Protein AF-A0AAE1GNG5-F1 (afdb_monomer_lite)

Structure (mmCIF, N/CA/C/O backbone):
data_AF-A0AAE1GNG5-F1
#
_entry.id   AF-A0AAE1GNG5-F1
#
loop_
_atom_site.group_PDB
_atom_site.id
_atom_site.type_symbol
_atom_site.label_atom_id
_atom_site.label_alt_id
_atom_site.label_comp_id
_atom_site.label_asym_id
_atom_site.label_entity_id
_atom_site.label_seq_id
_atom_site.pdbx_PDB_ins_code
_atom_site.Cartn_x
_atom_site.Cartn_y
_atom_site.Cartn_z
_atom_site.occupancy
_atom_site.B_iso_or_equiv
_atom_site.auth_seq_id
_atom_site.auth_comp_id
_atom_site.auth_asym_id
_atom_site.auth_atom_id
_atom_site.pdbx_PDB_model_num
ATOM 1 N N . MET A 1 1 ? 25.074 -7.921 5.426 1.00 49.19 1 MET A N 1
ATOM 2 C CA . MET A 1 1 ? 25.361 -7.628 4.005 1.00 49.19 1 MET A CA 1
ATOM 3 C C . MET A 1 1 ? 24.135 -8.031 3.213 1.00 49.19 1 MET A C 1
ATOM 5 O O . MET A 1 1 ? 23.693 -9.156 3.394 1.00 49.19 1 MET A O 1
ATOM 9 N N . ALA A 1 2 ? 23.536 -7.122 2.440 1.00 61.47 2 ALA A N 1
ATOM 10 C CA . ALA A 1 2 ? 22.443 -7.500 1.547 1.00 61.47 2 ALA A CA 1
ATOM 11 C C . ALA A 1 2 ? 22.983 -8.472 0.492 1.00 61.47 2 ALA A C 1
ATOM 13 O O . ALA A 1 2 ? 24.091 -8.280 -0.010 1.00 61.47 2 ALA A O 1
ATOM 14 N N . GLU A 1 3 ? 22.228 -9.524 0.200 1.00 87.44 3 GLU A N 1
ATOM 15 C CA . GLU A 1 3 ? 22.604 -10.482 -0.831 1.00 87.44 3 GLU A CA 1
ATOM 16 C C . GLU A 1 3 ? 22.605 -9.776 -2.200 1.00 87.44 3 GLU A C 1
ATOM 18 O O . GLU A 1 3 ? 21.719 -8.963 -2.479 1.00 87.44 3 GLU A O 1
ATOM 23 N N . ILE A 1 4 ? 23.594 -10.053 -3.056 1.00 90.00 4 ILE A N 1
ATOM 24 C CA . ILE A 1 4 ? 23.731 -9.400 -4.376 1.00 90.00 4 ILE A CA 1
ATOM 25 C C . ILE A 1 4 ? 22.450 -9.578 -5.211 1.00 90.00 4 ILE A C 1
ATOM 27 O O . ILE A 1 4 ? 22.021 -8.654 -5.899 1.00 90.00 4 ILE A O 1
ATOM 31 N N . SER A 1 5 ? 21.789 -10.729 -5.070 1.00 86.94 5 SER A N 1
ATOM 32 C CA . SER A 1 5 ? 20.472 -11.038 -5.641 1.00 86.94 5 SER A CA 1
ATOM 33 C C . SER A 1 5 ? 19.403 -9.993 -5.276 1.00 86.94 5 SER A C 1
ATOM 35 O O . SER A 1 5 ? 18.661 -9.536 -6.141 1.00 86.94 5 SER A O 1
ATOM 37 N N . THR A 1 6 ? 19.361 -9.556 -4.013 1.00 88.69 6 THR A N 1
ATOM 38 C CA . THR A 1 6 ? 18.400 -8.565 -3.506 1.00 88.69 6 THR A CA 1
ATOM 39 C C . THR A 1 6 ? 18.692 -7.175 -4.062 1.00 88.69 6 THR A C 1
ATOM 41 O O . THR A 1 6 ? 17.768 -6.417 -4.356 1.00 88.69 6 THR A O 1
ATOM 44 N N . ILE A 1 7 ? 19.973 -6.828 -4.205 1.00 91.88 7 ILE A N 1
ATOM 45 C CA . ILE A 1 7 ? 20.387 -5.542 -4.780 1.00 91.88 7 ILE A CA 1
ATOM 46 C C . ILE A 1 7 ? 19.977 -5.477 -6.253 1.00 91.88 7 ILE A C 1
ATOM 48 O O . ILE A 1 7 ? 19.337 -4.508 -6.654 1.00 91.88 7 ILE A O 1
ATOM 52 N N . ASN A 1 8 ? 20.274 -6.524 -7.025 1.00 91.81 8 ASN A N 1
ATOM 53 C CA .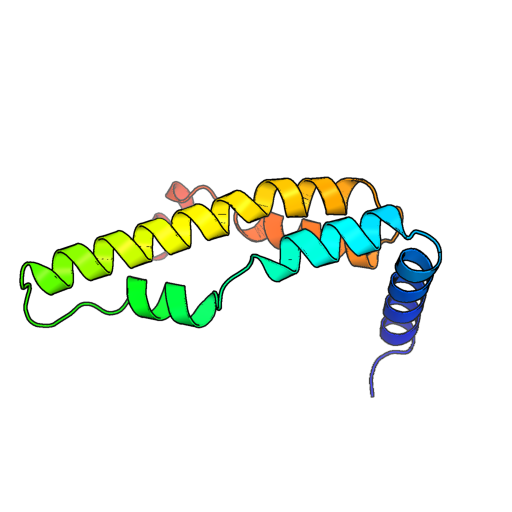 ASN A 1 8 ? 19.933 -6.582 -8.445 1.00 91.81 8 ASN A CA 1
ATOM 54 C C . ASN A 1 8 ? 18.416 -6.573 -8.665 1.00 91.81 8 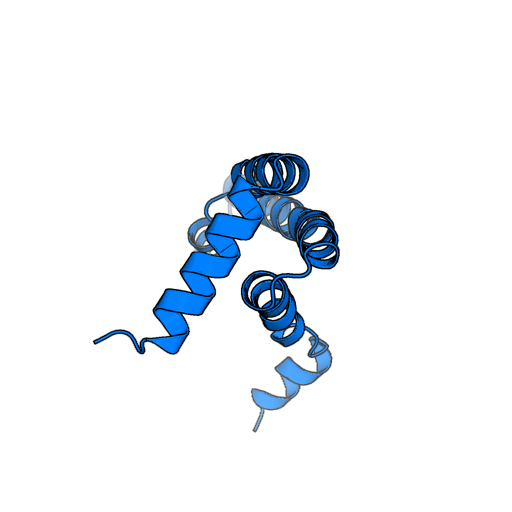ASN A C 1
ATO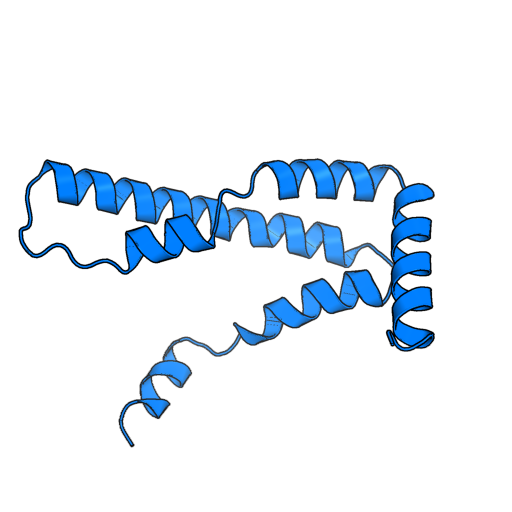M 56 O O . ASN A 1 8 ? 17.932 -5.772 -9.452 1.00 91.81 8 ASN A O 1
ATOM 60 N N . ALA A 1 9 ? 17.646 -7.341 -7.886 1.00 88.25 9 ALA A N 1
ATOM 61 C CA . ALA A 1 9 ? 16.185 -7.333 -7.994 1.00 88.25 9 ALA A CA 1
ATOM 62 C C . ALA A 1 9 ? 15.577 -5.936 -7.758 1.00 88.25 9 ALA A C 1
ATOM 64 O O . ALA A 1 9 ? 14.625 -5.541 -8.432 1.00 88.25 9 ALA A O 1
ATOM 65 N N . ARG A 1 10 ? 16.131 -5.164 -6.809 1.00 91.00 10 ARG A N 1
ATOM 66 C CA . ARG A 1 10 ? 15.710 -3.774 -6.563 1.00 91.00 10 ARG A CA 1
ATOM 67 C C . ARG A 1 10 ? 16.116 -2.845 -7.700 1.00 91.00 10 ARG A C 1
ATOM 69 O O . ARG A 1 10 ? 15.320 -1.988 -8.073 1.00 91.00 10 ARG A O 1
ATOM 76 N N . LEU A 1 11 ? 17.328 -3.008 -8.232 1.00 92.69 11 LEU A N 1
ATOM 77 C CA . LEU A 1 11 ? 17.805 -2.241 -9.380 1.00 92.69 11 LEU A CA 1
ATOM 78 C C . LEU A 1 11 ? 16.886 -2.459 -10.587 1.00 92.69 11 LEU A C 1
ATOM 80 O O . LEU A 1 11 ? 16.402 -1.483 -11.149 1.00 92.69 11 LEU A O 1
ATOM 84 N N . ASP A 1 12 ? 16.569 -3.714 -10.908 1.00 90.94 12 ASP A N 1
ATOM 85 C CA . ASP A 1 12 ? 15.698 -4.079 -12.027 1.00 90.94 12 ASP A CA 1
ATOM 86 C C . ASP A 1 12 ? 14.292 -3.481 -11.870 1.00 90.94 12 ASP A C 1
ATOM 88 O O . ASP A 1 12 ? 13.685 -3.032 -12.841 1.00 90.94 12 ASP A O 1
ATOM 92 N N . ALA A 1 13 ? 13.758 -3.450 -10.643 1.00 89.56 13 ALA A N 1
ATOM 93 C CA . ALA A 1 13 ? 12.456 -2.845 -10.365 1.00 89.56 13 ALA A CA 1
ATOM 94 C C . ALA A 1 13 ? 12.474 -1.319 -10.524 1.00 89.56 13 ALA A C 1
ATOM 96 O O . ALA A 1 13 ? 11.553 -0.752 -11.109 1.00 89.56 13 ALA A O 1
ATOM 97 N N . ILE A 1 14 ? 13.523 -0.650 -10.034 1.00 91.00 14 ILE A N 1
ATOM 98 C CA . ILE A 1 14 ? 13.692 0.800 -10.200 1.00 91.00 14 ILE A CA 1
ATOM 99 C C . ILE A 1 14 ? 13.879 1.143 -11.676 1.00 91.00 14 ILE A C 1
ATOM 101 O O . ILE A 1 14 ? 13.261 2.088 -12.157 1.00 91.00 14 ILE A O 1
ATOM 105 N N . GLN A 1 15 ? 14.691 0.372 -12.397 1.00 91.69 15 GLN A N 1
ATOM 106 C CA . GLN A 1 15 ? 14.922 0.579 -13.819 1.00 91.69 15 GLN A CA 1
ATOM 107 C C . GLN A 1 15 ? 13.629 0.404 -14.619 1.00 91.69 15 GLN A C 1
ATOM 109 O O . GLN A 1 15 ? 13.286 1.278 -15.411 1.00 91.69 15 GLN A O 1
ATOM 114 N N . TYR A 1 16 ? 12.846 -0.636 -14.322 1.00 89.25 16 TYR A N 1
ATOM 115 C CA . TYR A 1 16 ? 11.519 -0.813 -14.907 1.00 89.25 16 TYR A CA 1
ATOM 116 C C . TYR A 1 16 ? 10.613 0.409 -14.670 1.00 89.25 16 TYR A C 1
ATOM 118 O O . TYR A 1 16 ? 9.986 0.895 -15.609 1.00 89.25 16 TYR A O 1
ATOM 126 N N . LEU A 1 17 ? 10.556 0.939 -13.444 1.00 88.81 17 LEU A N 1
ATOM 127 C CA . LEU A 1 17 ? 9.743 2.121 -13.129 1.00 88.81 17 LEU A CA 1
ATOM 128 C C . LEU A 1 17 ? 10.267 3.402 -13.795 1.00 88.81 17 LEU A C 1
ATOM 130 O O . LEU A 1 17 ? 9.474 4.263 -14.162 1.00 88.81 17 LEU A O 1
ATOM 134 N N . ALA A 1 18 ? 11.584 3.533 -13.963 1.00 90.44 18 ALA A N 1
ATOM 135 C CA . ALA A 1 18 ? 12.199 4.674 -14.634 1.00 90.44 18 ALA A CA 1
ATOM 136 C C . ALA A 1 18 ? 11.942 4.667 -16.150 1.00 90.44 18 ALA A C 1
ATOM 138 O O . ALA A 1 18 ? 11.761 5.724 -16.749 1.00 90.44 18 ALA A O 1
ATOM 139 N N . GLU A 1 19 ? 11.913 3.484 -16.765 1.00 90.62 19 GLU A N 1
ATOM 140 C CA . GLU A 1 19 ? 11.655 3.305 -18.198 1.00 90.62 19 GLU A CA 1
ATOM 141 C C . GLU A 1 19 ? 10.155 3.362 -18.536 1.00 90.62 19 GLU A C 1
ATOM 143 O O . GLU A 1 19 ? 9.787 3.713 -19.657 1.00 90.62 19 GLU A O 1
ATOM 148 N N . ASN A 1 20 ? 9.279 3.063 -17.569 1.00 86.62 20 ASN A N 1
ATOM 149 C CA . ASN A 1 20 ? 7.828 3.022 -17.748 1.00 86.62 20 ASN A CA 1
ATOM 150 C C . ASN A 1 20 ? 7.136 4.080 -16.872 1.00 86.62 20 ASN A C 1
ATOM 152 O O . ASN A 1 20 ? 6.712 3.817 -15.746 1.00 86.62 20 ASN A O 1
ATOM 156 N N . CYS A 1 21 ? 6.968 5.287 -17.416 1.00 84.62 21 CYS A N 1
ATOM 157 C CA . CYS A 1 21 ? 6.381 6.413 -16.684 1.00 84.62 21 CYS A CA 1
ATOM 158 C C . CYS A 1 21 ? 4.913 6.194 -16.261 1.00 84.62 21 CYS A C 1
ATOM 160 O O . CYS A 1 21 ? 4.508 6.648 -15.196 1.00 84.62 21 CYS A O 1
ATOM 162 N N . GLU A 1 22 ? 4.101 5.505 -17.067 1.00 87.75 22 GLU A N 1
ATOM 163 C CA . GLU A 1 22 ? 2.678 5.266 -16.770 1.00 87.75 22 GLU A CA 1
ATOM 164 C C . GLU A 1 22 ? 2.442 4.461 -15.473 1.00 87.75 22 GLU A C 1
ATOM 166 O O . GLU A 1 22 ? 1.720 4.957 -14.596 1.00 87.75 22 GLU A O 1
ATOM 171 N N . PRO A 1 23 ? 3.052 3.271 -15.273 1.00 84.44 23 PRO A N 1
ATOM 172 C CA . PRO A 1 23 ? 2.916 2.546 -14.013 1.00 84.44 23 PRO A CA 1
ATOM 173 C C . PRO A 1 23 ? 3.542 3.309 -12.844 1.00 84.44 23 PRO A C 1
ATOM 175 O O . PRO A 1 23 ? 2.995 3.262 -11.745 1.00 84.44 23 PRO A O 1
ATOM 178 N N . PHE A 1 24 ? 4.624 4.068 -13.059 1.00 89.06 24 PHE A N 1
ATOM 179 C CA . PHE A 1 24 ? 5.212 4.903 -12.010 1.00 89.06 24 PHE A CA 1
ATOM 180 C C . PHE A 1 24 ? 4.226 5.961 -11.490 1.00 89.06 24 PHE A C 1
ATOM 182 O O . PHE A 1 24 ? 3.960 6.010 -10.288 1.00 89.06 24 PHE A O 1
ATOM 189 N N . TYR A 1 25 ? 3.634 6.769 -12.376 1.00 90.50 25 TYR A N 1
ATOM 190 C CA . TYR A 1 25 ? 2.687 7.811 -11.964 1.00 90.50 25 TYR A CA 1
ATOM 191 C C . TYR A 1 25 ? 1.392 7.230 -11.390 1.00 90.50 25 TYR A C 1
ATOM 193 O O . TYR A 1 25 ? 0.855 7.770 -10.420 1.00 90.50 25 TYR A O 1
ATOM 201 N N . THR A 1 26 ? 0.915 6.109 -11.935 1.00 89.94 26 THR A N 1
ATOM 202 C CA . THR A 1 26 ? -0.268 5.414 -11.409 1.00 89.94 26 THR A CA 1
ATOM 203 C C . THR A 1 26 ? -0.014 4.891 -9.993 1.00 89.94 26 THR A C 1
ATOM 205 O O . THR A 1 26 ? -0.798 5.173 -9.085 1.00 89.94 26 THR A O 1
ATOM 208 N N . LEU A 1 27 ? 1.115 4.209 -9.763 1.00 89.69 27 LEU A N 1
ATOM 209 C CA . LEU A 1 27 ? 1.505 3.735 -8.431 1.00 89.69 27 LEU A CA 1
ATOM 210 C C . LEU A 1 27 ? 1.699 4.894 -7.456 1.00 89.69 27 LEU A C 1
ATOM 212 O O . LEU A 1 27 ? 1.203 4.830 -6.336 1.00 89.69 27 LEU A O 1
ATOM 216 N N . GLN A 1 28 ? 2.364 5.972 -7.875 1.00 91.62 28 GLN A N 1
ATOM 217 C CA . GLN A 1 28 ? 2.557 7.157 -7.042 1.00 91.62 28 GLN A CA 1
ATOM 218 C C . GLN A 1 28 ? 1.217 7.780 -6.622 1.00 91.62 28 GLN A C 1
ATOM 220 O O . GLN A 1 28 ? 1.041 8.137 -5.457 1.00 91.62 28 GLN A O 1
ATOM 225 N N . SER A 1 29 ? 0.262 7.888 -7.550 1.00 91.88 29 SER A N 1
ATOM 226 C CA . SER A 1 29 ? -1.069 8.431 -7.271 1.00 91.88 29 SER A CA 1
ATOM 227 C C . SER A 1 29 ? -1.850 7.561 -6.284 1.00 91.88 29 SER A C 1
ATOM 229 O O . SER A 1 29 ? -2.458 8.083 -5.351 1.00 91.88 29 SER A O 1
ATOM 231 N N . ILE A 1 30 ? -1.809 6.237 -6.455 1.00 90.06 30 ILE A N 1
ATOM 232 C CA . ILE A 1 30 ? -2.501 5.290 -5.575 1.00 90.06 30 ILE A CA 1
ATOM 233 C C . ILE A 1 30 ? -1.861 5.284 -4.184 1.00 90.06 30 ILE A C 1
ATOM 235 O O . ILE A 1 30 ? -2.564 5.473 -3.194 1.00 90.06 30 ILE A O 1
ATOM 239 N N . LEU A 1 31 ? -0.535 5.133 -4.101 1.00 90.00 31 LEU A N 1
ATOM 240 C CA . LEU A 1 31 ? 0.206 5.105 -2.836 1.00 90.00 31 LEU A CA 1
ATOM 241 C C . LEU A 1 31 ? 0.073 6.420 -2.061 1.00 90.00 31 LEU A C 1
ATOM 243 O O . LEU A 1 31 ? -0.032 6.394 -0.841 1.00 90.00 31 LEU A O 1
ATOM 247 N N . GLY A 1 32 ? -0.014 7.561 -2.750 1.00 90.94 32 GLY A N 1
ATOM 248 C CA . GLY A 1 32 ? -0.252 8.860 -2.116 1.00 90.94 32 GLY A CA 1
ATOM 249 C C . GLY A 1 32 ? -1.628 9.006 -1.451 1.00 90.94 32 GLY A C 1
ATOM 250 O O . GLY A 1 32 ? -1.824 9.931 -0.668 1.00 90.94 32 GLY A O 1
ATOM 251 N N . ARG A 1 33 ? -2.583 8.113 -1.746 1.00 90.44 33 ARG A N 1
ATOM 252 C CA . ARG A 1 33 ? -3.917 8.092 -1.122 1.00 90.44 33 ARG A CA 1
ATOM 253 C C . ARG A 1 33 ? -3.992 7.181 0.100 1.00 90.44 33 ARG A C 1
ATOM 255 O O . ARG A 1 33 ? -4.992 7.248 0.813 1.00 90.44 33 ARG A O 1
ATOM 262 N N . PHE A 1 34 ? -2.987 6.335 0.333 1.00 88.69 34 PHE A N 1
ATOM 263 C CA . PHE A 1 34 ? -2.970 5.477 1.509 1.00 88.69 34 PHE A CA 1
ATOM 264 C C . PHE A 1 34 ? -2.708 6.321 2.764 1.00 88.69 34 PHE A C 1
ATOM 266 O O . PHE A 1 34 ? -1.704 7.033 2.827 1.00 88.69 34 PHE A O 1
ATOM 273 N N . PRO A 1 35 ? -3.597 6.264 3.766 1.00 86.88 35 PRO A N 1
ATOM 274 C CA . PRO A 1 35 ? -3.327 6.841 5.074 1.00 86.88 35 PRO A CA 1
ATOM 275 C C . PRO A 1 35 ? -2.317 5.981 5.848 1.00 86.88 35 PRO A C 1
ATOM 277 O O . PRO A 1 35 ? -1.929 4.897 5.412 1.00 86.88 35 PRO A O 1
ATOM 280 N N . ASP A 1 36 ? -1.924 6.447 7.031 1.00 90.75 36 ASP A N 1
ATOM 281 C CA . ASP A 1 36 ? -1.157 5.641 7.982 1.00 90.75 36 ASP A CA 1
ATOM 282 C C . ASP A 1 36 ? -1.996 4.429 8.442 1.00 90.75 36 ASP A C 1
ATOM 284 O O . ASP A 1 36 ? -2.918 4.551 9.256 1.00 90.75 36 ASP A O 1
ATOM 288 N N . ILE A 1 37 ? -1.708 3.263 7.857 1.00 89.00 37 ILE A N 1
ATOM 289 C CA . ILE A 1 37 ? -2.459 2.019 8.067 1.00 89.00 37 ILE A CA 1
ATOM 290 C C . ILE A 1 37 ? -2.311 1.540 9.514 1.00 89.00 37 ILE A C 1
ATOM 292 O O . ILE A 1 37 ? -3.304 1.150 10.132 1.00 89.00 37 ILE A O 1
ATOM 296 N N . ASP A 1 38 ? -1.100 1.606 10.071 1.00 88.19 38 ASP A N 1
ATOM 297 C CA . ASP A 1 38 ? -0.818 1.172 11.441 1.00 88.19 38 ASP A CA 1
ATOM 298 C C . ASP A 1 38 ? -1.593 2.027 12.446 1.00 88.19 38 ASP A C 1
ATOM 300 O O . ASP A 1 38 ? -2.189 1.513 13.400 1.00 88.19 38 ASP A O 1
ATOM 304 N N . TRP A 1 39 ? -1.657 3.336 12.197 1.00 89.94 39 TRP A N 1
ATOM 305 C CA . TRP A 1 39 ? -2.449 4.247 13.008 1.00 89.94 39 TRP A CA 1
ATOM 306 C C . TRP A 1 39 ? -3.953 3.948 12.926 1.00 89.94 39 TRP A C 1
ATOM 308 O O . TRP A 1 39 ? -4.601 3.835 13.970 1.00 89.94 39 TRP A O 1
ATOM 318 N N . ILE A 1 40 ? -4.519 3.757 11.726 1.00 89.12 40 ILE A N 1
ATOM 319 C CA . ILE A 1 40 ? -5.953 3.440 11.568 1.00 89.12 40 ILE A CA 1
ATOM 320 C C . ILE A 1 40 ? -6.307 2.119 12.252 1.00 89.12 40 ILE A C 1
ATOM 322 O O . ILE A 1 40 ? -7.318 2.048 12.955 1.00 89.12 40 ILE A O 1
ATOM 326 N N . ILE A 1 41 ? -5.483 1.082 12.077 1.00 89.00 41 ILE A N 1
ATOM 327 C CA . ILE A 1 41 ? -5.692 -0.213 12.732 1.00 89.00 41 ILE A CA 1
ATOM 328 C C . ILE A 1 41 ? -5.671 -0.025 14.248 1.00 89.00 41 ILE A C 1
ATOM 330 O O . ILE A 1 41 ? -6.589 -0.485 14.924 1.00 89.00 41 ILE A O 1
ATOM 334 N N . SER A 1 42 ? -4.687 0.709 14.775 1.00 90.31 42 SER A N 1
ATOM 335 C CA . SER A 1 42 ? -4.591 1.017 16.205 1.00 90.31 42 SER A CA 1
ATOM 336 C C . SER A 1 42 ? -5.858 1.701 16.732 1.00 90.31 42 SER A C 1
ATOM 338 O O . SER A 1 42 ? -6.387 1.306 17.771 1.00 90.31 42 SER A O 1
ATOM 340 N N . MET A 1 43 ? -6.404 2.670 15.994 1.00 87.81 43 MET A N 1
ATOM 341 C CA . MET A 1 43 ? -7.648 3.351 16.371 1.00 87.81 43 MET A CA 1
ATOM 342 C C . MET A 1 43 ? -8.882 2.439 16.306 1.00 87.81 43 MET A C 1
ATOM 344 O O . MET A 1 43 ? -9.811 2.615 17.092 1.00 87.81 43 MET A O 1
ATOM 348 N N . CYS A 1 44 ? -8.895 1.447 15.412 1.00 86.00 44 CYS A N 1
ATOM 349 C CA . CYS A 1 44 ? -9.991 0.482 15.305 1.00 86.00 44 CYS A CA 1
ATOM 350 C C . CYS A 1 44 ? -9.965 -0.587 16.412 1.00 86.00 44 CYS A C 1
ATOM 352 O O . CYS A 1 44 ? -11.025 -1.058 16.819 1.00 86.00 44 CYS A O 1
ATOM 354 N N . VAL A 1 45 ? -8.782 -0.988 16.895 1.00 86.38 45 VAL A N 1
ATOM 355 C CA . VAL A 1 45 ? -8.639 -2.066 17.898 1.00 86.38 45 VAL A CA 1
ATOM 356 C C . VAL A 1 45 ? -8.670 -1.572 19.343 1.00 86.38 45 VAL A C 1
ATOM 358 O O . VAL A 1 45 ? -8.882 -2.363 20.263 1.00 86.38 45 VAL A O 1
ATOM 361 N N . GLN A 1 46 ? -8.457 -0.278 19.575 1.00 82.75 46 GLN A N 1
ATOM 362 C CA . GLN A 1 46 ? -8.555 0.297 20.912 1.00 82.75 46 GLN A CA 1
ATOM 363 C C . GLN A 1 46 ? -10.014 0.298 21.385 1.00 82.75 46 GLN A C 1
ATOM 365 O O . GLN A 1 46 ? -10.832 1.089 20.920 1.00 82.75 46 GLN A O 1
ATOM 370 N N . LEU A 1 47 ? -10.340 -0.570 22.349 1.00 69.31 47 LEU A N 1
ATOM 371 C CA . LEU A 1 47 ? -11.627 -0.527 23.044 1.00 69.31 47 LEU A CA 1
ATOM 372 C C . LEU A 1 47 ? -11.602 0.582 24.111 1.00 69.31 47 LEU A C 1
ATOM 374 O O . LEU A 1 47 ? -10.845 0.478 25.084 1.00 69.31 47 LEU A O 1
ATOM 378 N N . PRO A 1 48 ? -12.421 1.640 23.980 1.00 68.38 48 PRO A N 1
ATOM 379 C CA . PRO A 1 48 ? -12.551 2.627 25.038 1.00 68.38 48 PRO A CA 1
ATOM 380 C C . PRO A 1 48 ? -13.253 2.017 26.260 1.00 68.38 48 PRO A C 1
ATOM 382 O O . PRO A 1 48 ? -14.150 1.191 26.133 1.00 68.38 48 PRO A O 1
ATOM 385 N N . LYS A 1 49 ? -12.867 2.463 27.462 1.00 73.06 49 LYS A N 1
ATOM 386 C CA . LYS A 1 49 ? -13.487 2.032 28.733 1.00 73.06 49 LYS A CA 1
ATOM 387 C C . LYS A 1 49 ? -14.912 2.563 28.934 1.00 73.06 49 LYS A C 1
ATOM 389 O O . LYS A 1 49 ? -15.633 2.055 29.782 1.00 73.06 49 LYS A O 1
ATOM 394 N N . GLU A 1 50 ? -15.287 3.598 28.185 1.00 75.12 50 GLU A N 1
ATOM 395 C CA . GLU A 1 50 ? -16.580 4.279 28.275 1.00 75.12 50 GLU A CA 1
ATOM 396 C C . GLU A 1 50 ? -17.071 4.619 26.866 1.00 75.12 50 GLU A C 1
ATOM 398 O O . GLU A 1 50 ? -16.330 5.231 26.081 1.00 75.12 50 GLU A O 1
ATOM 403 N N . ASP A 1 51 ? -18.312 4.238 26.570 1.00 78.44 51 ASP A N 1
ATOM 404 C CA . ASP A 1 51 ? -19.003 4.552 25.324 1.00 78.44 51 ASP A CA 1
ATOM 405 C C . A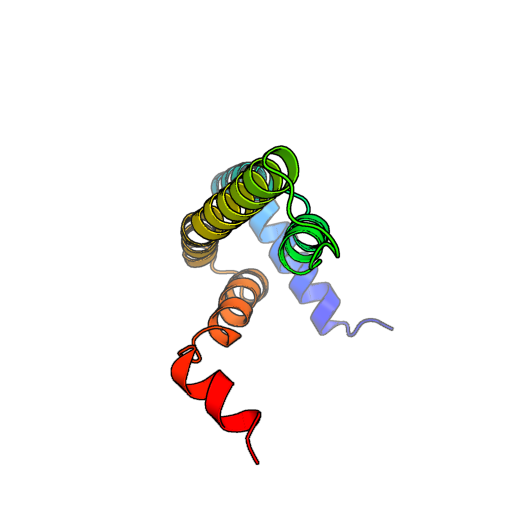SP A 1 51 ? -19.754 5.879 25.469 1.00 78.44 51 ASP A C 1
ATOM 407 O O . ASP A 1 51 ? -20.746 5.988 26.188 1.00 78.44 51 ASP A O 1
ATOM 411 N N . THR A 1 52 ? -19.269 6.901 24.770 1.00 85.81 52 THR A N 1
ATOM 412 C CA . THR A 1 52 ? -19.973 8.173 24.580 1.00 85.81 52 THR A CA 1
ATOM 413 C C . THR A 1 52 ? -20.386 8.302 23.117 1.00 85.81 52 THR A C 1
ATOM 415 O O . THR A 1 52 ? -19.741 7.726 22.240 1.00 85.81 52 THR A O 1
ATOM 418 N N . GLU A 1 53 ? -21.429 9.080 22.827 1.00 86.56 53 GLU A N 1
ATOM 419 C CA . GLU A 1 53 ? -21.906 9.321 21.454 1.00 86.56 53 GLU A CA 1
ATOM 420 C C . GLU A 1 53 ? -20.775 9.804 20.527 1.00 86.56 53 GLU A C 1
ATOM 422 O O . GLU A 1 53 ? -20.531 9.211 19.479 1.00 86.56 53 GLU A O 1
ATOM 427 N N . GLN A 1 54 ? -19.974 10.768 20.989 1.00 85.06 54 GLN A N 1
ATOM 428 C CA . GLN A 1 54 ? -18.798 11.268 20.264 1.00 85.06 54 GLN A CA 1
ATOM 429 C C . GLN A 1 54 ? -17.766 10.170 19.959 1.00 85.06 54 GLN A C 1
ATOM 431 O O . GLN A 1 54 ? -17.138 10.168 18.901 1.00 85.06 54 GLN A O 1
ATOM 436 N N . ARG A 1 55 ? -17.567 9.210 20.873 1.00 82.44 55 ARG A N 1
ATOM 437 C CA . ARG A 1 55 ? -16.658 8.075 20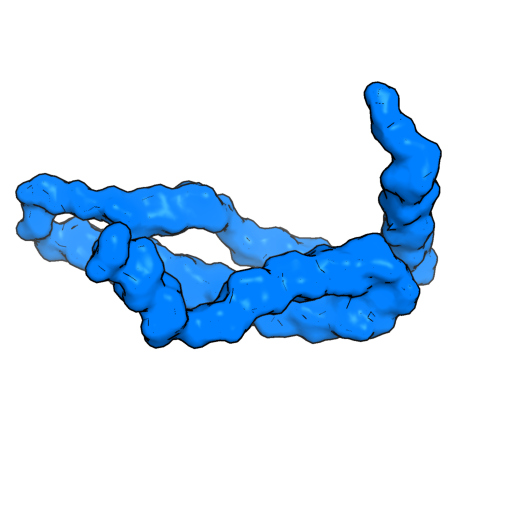.643 1.00 82.44 55 ARG A CA 1
ATOM 438 C C . ARG A 1 55 ? -17.240 7.073 19.655 1.00 82.44 55 ARG A C 1
ATOM 440 O O . ARG A 1 55 ? -16.488 6.517 18.859 1.00 82.44 55 ARG A O 1
ATOM 447 N N . CYS A 1 56 ? -18.553 6.857 19.672 1.00 85.38 56 CYS A N 1
ATOM 448 C CA . CYS A 1 56 ? -19.233 6.052 18.659 1.00 85.38 56 CYS A CA 1
ATOM 449 C C . CYS A 1 56 ? -19.056 6.651 17.259 1.00 85.38 56 CYS A C 1
ATOM 451 O O . CYS A 1 56 ? -18.671 5.925 16.344 1.00 85.38 56 CYS A O 1
ATOM 453 N N . GLU A 1 57 ? -19.250 7.963 17.108 1.00 87.62 57 GLU A N 1
ATOM 454 C CA . GLU A 1 57 ? -19.030 8.666 15.838 1.00 87.62 57 GLU A CA 1
ATOM 455 C C . GLU A 1 57 ? -17.571 8.587 15.374 1.00 87.62 57 GLU A C 1
ATOM 457 O O . GLU A 1 57 ? -17.302 8.264 14.216 1.00 87.62 57 GLU A O 1
ATOM 462 N N . MET A 1 58 ? -16.607 8.804 16.276 1.00 88.12 58 MET A N 1
ATOM 463 C CA . MET A 1 58 ? -15.186 8.659 15.939 1.00 88.12 58 MET A CA 1
ATOM 464 C C . MET A 1 58 ? -14.839 7.240 15.472 1.00 88.12 58 MET A C 1
ATOM 466 O O . MET A 1 58 ? -14.141 7.088 14.471 1.00 88.12 58 MET A O 1
ATOM 470 N N . ARG A 1 59 ? -15.364 6.196 16.129 1.00 86.62 59 ARG A N 1
ATOM 471 C CA . ARG A 1 59 ? -15.168 4.802 15.690 1.00 86.62 59 ARG A CA 1
ATOM 472 C C . ARG A 1 59 ? -15.732 4.556 14.300 1.00 86.62 59 ARG A C 1
ATOM 474 O O . ARG A 1 59 ? -15.074 3.913 13.486 1.00 86.62 59 ARG A O 1
ATOM 481 N N . LEU A 1 60 ? -16.924 5.078 14.022 1.00 89.75 60 LEU A N 1
ATOM 482 C CA . LEU A 1 60 ? -17.518 4.967 12.697 1.00 89.75 60 LEU A CA 1
ATOM 483 C C . LEU A 1 60 ? -16.606 5.607 11.640 1.00 89.75 60 LEU A C 1
ATOM 485 O O . LEU A 1 60 ? -16.348 4.988 10.610 1.00 89.75 60 LEU A O 1
ATOM 489 N N . ASN A 1 61 ? -16.037 6.780 11.928 1.00 91.12 61 ASN A N 1
ATOM 490 C CA . ASN A 1 61 ? -15.083 7.440 11.036 1.00 91.12 61 ASN A CA 1
ATOM 491 C C . ASN A 1 61 ? -13.807 6.612 10.811 1.00 91.12 61 ASN A C 1
ATOM 493 O O . ASN A 1 61 ? -13.340 6.530 9.676 1.00 91.12 61 ASN A O 1
ATOM 497 N N . TYR A 1 62 ? -13.264 5.957 11.845 1.00 90.56 62 TYR A N 1
ATOM 498 C CA . TYR A 1 62 ? -12.101 5.072 11.690 1.00 90.56 62 TYR A CA 1
ATOM 499 C C . TYR A 1 62 ? -12.414 3.848 10.829 1.00 90.56 62 TYR A C 1
ATOM 501 O O . TYR A 1 62 ? -11.634 3.509 9.942 1.00 90.56 62 TYR A O 1
ATOM 509 N N . VAL A 1 63 ? -13.581 3.227 11.023 1.00 90.56 63 VAL A N 1
ATOM 510 C CA . VAL A 1 63 ? -14.026 2.090 10.203 1.00 90.56 63 VAL A CA 1
ATOM 511 C C . VAL A 1 63 ? -14.257 2.513 8.751 1.00 90.56 63 VAL A C 1
ATOM 513 O O . VAL A 1 63 ? -13.877 1.785 7.836 1.00 90.56 63 VAL A O 1
ATOM 516 N N . ILE A 1 64 ? -14.820 3.701 8.514 1.00 91.31 64 ILE A N 1
ATOM 517 C CA . ILE A 1 64 ? -14.968 4.265 7.164 1.00 91.31 64 ILE A CA 1
ATOM 518 C C . ILE A 1 64 ? -13.594 4.511 6.530 1.00 91.31 64 ILE A C 1
ATOM 520 O O . ILE A 1 64 ? -13.379 4.139 5.378 1.00 91.31 64 ILE A O 1
ATOM 524 N N . ALA A 1 65 ? -12.649 5.094 7.271 1.00 88.94 65 ALA A N 1
ATOM 525 C CA . ALA A 1 65 ? -11.291 5.320 6.786 1.00 88.94 65 ALA A CA 1
ATOM 526 C C . ALA A 1 65 ? -10.581 3.999 6.446 1.00 88.94 65 ALA A C 1
ATOM 528 O O . ALA A 1 65 ? -9.942 3.897 5.397 1.00 88.94 65 ALA A O 1
ATOM 529 N N . LEU A 1 66 ? -10.749 2.968 7.279 1.00 90.38 66 LEU A N 1
ATOM 530 C CA . LEU A 1 66 ? -10.233 1.627 7.018 1.00 90.38 66 LEU A CA 1
ATOM 531 C C . LEU A 1 66 ? -10.865 1.016 5.764 1.00 90.38 66 LEU A C 1
ATOM 533 O O . LEU A 1 66 ? -10.142 0.539 4.896 1.00 90.38 66 LEU A O 1
ATOM 537 N N . LYS A 1 67 ? -12.193 1.084 5.622 1.00 90.25 67 LYS A N 1
ATOM 538 C CA . LYS A 1 67 ? -12.901 0.619 4.420 1.00 90.25 67 LYS A CA 1
ATOM 539 C C . LYS A 1 67 ? -12.361 1.298 3.163 1.00 90.25 67 LYS A C 1
ATOM 541 O O . LYS A 1 67 ? -11.985 0.609 2.222 1.00 90.25 67 LYS A O 1
ATOM 546 N N . ASN A 1 68 ? -12.261 2.626 3.171 1.00 89.69 68 ASN A N 1
ATOM 547 C CA . ASN A 1 68 ? -11.738 3.389 2.037 1.00 89.69 68 ASN A CA 1
ATOM 548 C C . ASN A 1 68 ? -10.283 3.010 1.721 1.00 89.69 68 ASN A C 1
ATOM 550 O O . ASN A 1 68 ? -9.897 2.990 0.560 1.00 89.69 68 ASN A O 1
ATOM 554 N N . THR A 1 69 ? -9.482 2.691 2.742 1.00 88.69 69 THR A N 1
ATOM 555 C CA . THR A 1 69 ? -8.101 2.213 2.573 1.00 88.69 69 THR A CA 1
ATOM 556 C C . THR A 1 69 ? -8.062 0.839 1.909 1.00 88.69 69 THR A C 1
ATOM 558 O O . THR A 1 69 ? -7.268 0.618 1.000 1.00 88.69 69 THR A O 1
ATOM 561 N N . LEU A 1 70 ? -8.941 -0.079 2.320 1.00 89.12 70 LEU A N 1
ATOM 562 C CA . LEU A 1 70 ? -9.047 -1.410 1.719 1.00 89.12 70 LEU A CA 1
ATOM 563 C C . LEU A 1 70 ? -9.529 -1.347 0.263 1.00 89.12 70 LEU A C 1
ATOM 565 O O . LEU A 1 70 ? -9.046 -2.111 -0.564 1.00 89.12 70 LEU A O 1
ATOM 569 N N . GLU A 1 71 ? -10.400 -0.398 -0.084 1.00 89.19 71 GLU A N 1
ATOM 570 C CA . GLU A 1 71 ? -10.836 -0.162 -1.471 1.00 89.19 71 GLU A CA 1
ATOM 571 C C . GLU A 1 71 ? -9.700 0.318 -2.395 1.00 89.19 71 GLU A C 1
ATOM 573 O O . GLU A 1 71 ? -9.812 0.212 -3.615 1.00 89.19 71 GLU A O 1
ATOM 578 N N . LEU A 1 72 ? -8.587 0.823 -1.847 1.00 87.56 72 LEU A N 1
ATOM 579 C CA . LEU A 1 72 ? -7.389 1.163 -2.625 1.00 87.56 72 LEU A CA 1
ATOM 580 C C . LEU A 1 72 ? -6.523 -0.062 -2.958 1.00 87.56 72 LEU A C 1
ATOM 582 O O . LEU A 1 72 ? -5.617 0.049 -3.787 1.00 87.56 72 LEU A O 1
ATOM 586 N N . LEU A 1 73 ? -6.780 -1.225 -2.349 1.00 87.00 73 LEU A N 1
ATOM 587 C CA . LEU A 1 73 ? -6.017 -2.445 -2.620 1.00 87.00 73 LEU A CA 1
ATOM 588 C C . LEU A 1 73 ? -6.309 -3.009 -4.009 1.00 87.00 73 LEU A C 1
ATOM 590 O O . LEU A 1 73 ? -5.376 -3.424 -4.687 1.00 87.00 73 LEU A O 1
ATOM 594 N N . ASP A 1 74 ? -7.562 -2.972 -4.460 1.00 85.25 74 ASP A N 1
ATOM 595 C CA . ASP A 1 74 ? -7.942 -3.435 -5.799 1.00 85.25 74 ASP A CA 1
ATOM 596 C C . ASP A 1 74 ? -7.225 -2.660 -6.923 1.00 85.25 74 ASP A C 1
ATOM 598 O O . ASP A 1 74 ? -6.566 -3.287 -7.758 1.00 85.25 74 ASP A O 1
ATOM 602 N N . PRO A 1 75 ? -7.257 -1.309 -6.970 1.00 85.25 75 PRO A N 1
ATOM 603 C CA . PRO A 1 75 ? -6.525 -0.567 -7.993 1.00 85.25 75 PRO A CA 1
ATOM 604 C C . PRO A 1 75 ? -5.008 -0.741 -7.860 1.00 85.25 75 PRO A C 1
ATOM 606 O O . PRO A 1 75 ? -4.314 -0.767 -8.879 1.00 85.25 75 PRO A O 1
ATOM 609 N N . LEU A 1 76 ? -4.481 -0.903 -6.641 1.00 87.38 76 LEU A N 1
ATOM 610 C CA . LEU A 1 76 ? -3.065 -1.203 -6.427 1.00 87.38 76 LEU A CA 1
ATOM 611 C C . LEU A 1 76 ? -2.692 -2.573 -7.014 1.00 87.38 76 LEU A C 1
ATOM 613 O O . LEU A 1 76 ? -1.717 -2.675 -7.756 1.00 87.38 76 LEU A O 1
ATOM 617 N N . ALA A 1 77 ? -3.485 -3.609 -6.734 1.00 83.81 77 ALA A N 1
ATOM 618 C CA . ALA A 1 77 ? -3.270 -4.965 -7.225 1.00 83.81 77 ALA A CA 1
ATOM 619 C C . ALA A 1 77 ? -3.353 -5.038 -8.755 1.00 83.81 77 ALA A C 1
ATOM 621 O O . ALA A 1 77 ? -2.499 -5.672 -9.370 1.00 83.81 77 ALA A O 1
ATOM 622 N N . ASN A 1 78 ? -4.317 -4.340 -9.362 1.00 84.00 78 ASN A N 1
ATOM 623 C CA . ASN A 1 78 ? -4.464 -4.261 -10.817 1.00 84.00 78 ASN A CA 1
ATOM 624 C C . ASN A 1 78 ? -3.288 -3.518 -11.468 1.00 84.00 78 ASN A C 1
ATOM 626 O O . ASN A 1 78 ? -2.772 -3.941 -12.497 1.00 84.00 78 ASN A O 1
ATOM 630 N N . THR A 1 79 ? -2.802 -2.438 -10.846 1.00 82.19 79 THR A N 1
ATOM 631 C CA . THR A 1 79 ? -1.618 -1.711 -11.344 1.00 82.19 79 THR A CA 1
ATOM 632 C C . THR A 1 79 ? -0.351 -2.567 -11.253 1.00 82.19 79 THR A C 1
ATOM 634 O O . THR A 1 79 ? 0.541 -2.437 -12.087 1.00 82.19 79 THR A O 1
ATOM 637 N N . LEU A 1 80 ? -0.279 -3.464 -10.264 1.00 80.75 80 LEU A N 1
ATOM 638 C CA . LEU A 1 80 ? 0.807 -4.429 -10.064 1.00 80.75 80 LEU A CA 1
ATOM 639 C C . LEU A 1 80 ? 0.615 -5.756 -10.823 1.00 80.75 80 LEU A C 1
ATOM 641 O O . LEU A 1 80 ? 1.479 -6.627 -10.731 1.00 80.75 80 LEU A O 1
ATOM 645 N N . GLU A 1 81 ? -0.473 -5.928 -11.577 1.00 72.50 81 GLU A N 1
ATOM 646 C CA . GLU A 1 81 ? -0.689 -7.080 -12.466 1.00 72.50 81 GLU A CA 1
ATOM 647 C C . GLU A 1 81 ? -0.023 -6.893 -13.838 1.00 72.50 81 GLU A C 1
ATOM 649 O O . GLU A 1 81 ? 0.470 -7.851 -14.429 1.00 72.50 81 GLU A O 1
ATOM 654 N N . THR A 1 82 ? 0.056 -5.650 -14.305 1.00 61.78 82 THR A N 1
ATOM 655 C CA . THR A 1 82 ? 0.691 -5.249 -15.569 1.00 61.78 82 THR A CA 1
ATOM 656 C C . THR A 1 82 ? 2.230 -5.367 -15.632 1.00 61.78 82 THR A C 1
ATOM 658 O O . THR A 1 82 ? 2.748 -5.633 -16.719 1.00 61.78 82 THR A O 1
ATOM 661 N N . PRO A 1 83 ? 3.016 -5.143 -14.556 1.00 62.16 83 PRO A N 1
ATOM 662 C CA . PRO A 1 83 ? 4.461 -5.063 -14.656 1.00 62.16 83 PRO A CA 1
ATOM 663 C C . PRO A 1 83 ? 5.125 -6.435 -14.778 1.00 62.16 83 PRO A C 1
ATOM 665 O O . PRO A 1 83 ? 4.981 -7.310 -13.931 1.00 62.16 83 PRO A O 1
ATOM 668 N N . THR A 1 84 ? 5.970 -6.571 -15.800 1.00 65.12 84 THR A N 1
ATOM 669 C CA . THR A 1 84 ? 6.803 -7.753 -16.085 1.00 65.12 84 THR A CA 1
ATOM 670 C C . THR A 1 84 ? 7.891 -7.997 -15.027 1.00 65.12 84 THR A C 1
ATOM 672 O O . THR A 1 84 ? 8.582 -9.014 -15.067 1.00 65.12 84 THR A O 1
ATOM 675 N N . ASN A 1 85 ? 8.092 -7.068 -14.083 1.00 82.62 85 ASN A N 1
ATOM 676 C CA . ASN A 1 85 ? 9.161 -7.176 -13.100 1.00 82.62 85 ASN A CA 1
ATOM 677 C C . ASN A 1 85 ? 8.791 -8.151 -11.957 1.00 82.62 85 ASN A C 1
ATOM 679 O O . ASN A 1 85 ? 7.794 -7.934 -11.261 1.00 82.62 85 ASN A O 1
ATOM 683 N N . PRO A 1 86 ? 9.618 -9.179 -11.689 1.00 81.06 86 PRO A N 1
ATOM 684 C CA . PRO A 1 86 ? 9.317 -10.212 -10.700 1.00 81.06 86 PRO A CA 1
ATOM 685 C C . PRO A 1 86 ? 9.254 -9.681 -9.262 1.00 81.06 86 PRO A C 1
ATOM 687 O O . PRO A 1 86 ? 8.482 -10.205 -8.460 1.00 81.06 86 PRO A O 1
ATOM 690 N N . LEU A 1 87 ? 10.014 -8.632 -8.920 1.00 84.38 87 LEU A N 1
ATOM 691 C CA . LEU A 1 87 ? 9.956 -8.028 -7.588 1.00 84.38 87 LEU A CA 1
ATOM 692 C C . LEU A 1 87 ? 8.620 -7.301 -7.382 1.00 84.38 87 LEU A C 1
ATOM 694 O O . LEU A 1 87 ? 7.975 -7.507 -6.357 1.00 84.38 87 LEU A O 1
ATOM 698 N N . LEU A 1 88 ? 8.162 -6.518 -8.363 1.00 82.19 88 LEU A N 1
ATOM 699 C CA . LEU A 1 88 ? 6.861 -5.836 -8.297 1.00 82.19 88 LEU A CA 1
ATOM 700 C C . LEU A 1 88 ? 5.692 -6.834 -8.268 1.00 82.19 88 LEU A C 1
ATOM 702 O O . LEU A 1 88 ? 4.771 -6.678 -7.466 1.00 82.19 88 LEU A O 1
ATOM 706 N N . ALA A 1 89 ? 5.772 -7.911 -9.052 1.00 80.69 89 ALA A N 1
ATOM 707 C CA . ALA A 1 89 ? 4.793 -8.996 -9.014 1.00 80.69 89 ALA A CA 1
ATOM 708 C C . ALA A 1 89 ? 4.786 -9.730 -7.658 1.00 80.69 89 ALA A C 1
ATOM 710 O O . ALA A 1 89 ? 3.726 -10.095 -7.146 1.00 80.69 89 ALA A O 1
ATOM 711 N N . SER A 1 90 ? 5.954 -9.910 -7.028 1.00 81.56 90 SER A N 1
ATOM 712 C CA . SER A 1 90 ? 6.039 -10.552 -5.710 1.00 81.56 90 SER A CA 1
ATOM 713 C C . SER A 1 90 ? 5.341 -9.744 -4.610 1.00 81.56 90 SER A C 1
ATOM 715 O O . SER A 1 90 ? 4.720 -10.338 -3.731 1.00 81.56 90 SER A O 1
ATOM 717 N N . VAL A 1 91 ? 5.346 -8.405 -4.697 1.00 78.69 91 VAL A N 1
ATOM 718 C CA . VAL A 1 91 ? 4.618 -7.525 -3.764 1.00 78.69 91 VAL A CA 1
ATOM 719 C C . VAL A 1 91 ? 3.108 -7.779 -3.828 1.00 78.69 91 VAL A C 1
ATOM 721 O O . VAL A 1 91 ? 2.464 -7.846 -2.784 1.00 78.69 91 VAL A O 1
ATOM 724 N N . ARG A 1 92 ? 2.547 -8.036 -5.018 1.00 74.38 92 ARG A N 1
ATOM 725 C CA . ARG A 1 92 ? 1.148 -8.481 -5.166 1.00 74.38 92 ARG A CA 1
ATOM 726 C C . ARG A 1 92 ? 0.918 -9.861 -4.540 1.00 74.38 92 ARG A C 1
ATOM 728 O O . ARG A 1 92 ? -0.120 -10.083 -3.924 1.00 74.38 92 ARG A O 1
ATOM 735 N N . GLY A 1 93 ? 1.867 -10.787 -4.670 1.00 62.19 93 GLY A N 1
ATOM 736 C CA . GLY A 1 93 ? 1.769 -12.143 -4.111 1.00 62.19 93 GLY A CA 1
ATOM 737 C C . GLY A 1 93 ? 1.710 -12.192 -2.579 1.00 62.19 93 GLY A C 1
ATOM 738 O O . GLY A 1 93 ? 1.041 -13.061 -2.022 1.00 62.19 93 GLY A O 1
ATOM 739 N N . VAL A 1 94 ? 2.325 -11.226 -1.888 1.00 52.78 94 VAL A N 1
ATOM 740 C CA . VAL A 1 94 ? 2.211 -11.086 -0.422 1.00 52.78 94 VAL A CA 1
ATOM 741 C C . VAL A 1 94 ? 0.762 -10.787 0.003 1.00 52.78 94 VAL A C 1
ATOM 743 O O . VAL A 1 94 ? 0.329 -11.234 1.064 1.00 52.78 94 VAL A O 1
ATOM 746 N N . SER A 1 95 ? -0.037 -10.143 -0.855 1.00 45.94 95 SER A N 1
ATOM 747 C CA . SER A 1 95 ? -1.479 -9.922 -0.637 1.00 45.94 95 SER A CA 1
ATOM 748 C C . SER A 1 95 ? -2.333 -11.196 -0.716 1.00 45.94 95 SER A C 1
ATOM 750 O O . SER A 1 95 ? -3.486 -11.162 -0.309 1.00 45.94 95 SER A O 1
ATOM 752 N N . HIS A 1 96 ? -1.812 -12.331 -1.203 1.00 39.06 96 HIS A N 1
ATOM 753 C CA . HIS A 1 96 ? -2.564 -13.596 -1.225 1.00 39.06 96 HIS A CA 1
ATOM 754 C C . HIS A 1 96 ? -2.524 -14.339 0.124 1.00 39.06 96 HIS A C 1
ATOM 756 O O . HIS A 1 96 ? -3.250 -15.312 0.317 1.00 39.06 96 HIS A O 1
ATOM 762 N N . ILE A 1 97 ? -1.721 -13.870 1.089 1.00 41.69 97 ILE A N 1
ATOM 763 C CA . ILE A 1 97 ? -1.656 -14.449 2.442 1.00 41.69 97 ILE A CA 1
ATOM 764 C C . ILE A 1 97 ? -2.938 -14.128 3.245 1.00 41.69 97 ILE A C 1
ATOM 766 O O . ILE A 1 97 ? -3.264 -14.830 4.200 1.00 41.69 97 ILE A O 1
ATOM 770 N N . SER A 1 98 ? -3.735 -13.139 2.823 1.00 41.91 98 SER A N 1
ATOM 771 C CA . SER A 1 98 ? -5.058 -12.845 3.396 1.00 41.91 98 SER A CA 1
ATOM 772 C C . SER A 1 98 ? -6.216 -13.591 2.718 1.00 41.91 98 SER A C 1
ATOM 774 O O . SER A 1 98 ? -7.359 -13.426 3.140 1.00 41.91 98 SER A O 1
ATOM 776 N N . SER A 1 99 ? -5.964 -14.462 1.728 1.00 41.06 99 SER A N 1
ATOM 777 C CA . SER A 1 99 ? -7.018 -15.295 1.126 1.00 41.06 99 SER A CA 1
ATOM 778 C C . SER A 1 99 ? -7.404 -16.511 1.977 1.00 41.06 99 SER A C 1
ATOM 780 O O . SER A 1 99 ? -8.122 -17.388 1.493 1.00 41.06 99 SER A O 1
ATOM 782 N N . LEU A 1 100 ? -6.946 -16.601 3.230 1.00 40.00 100 LEU A N 1
ATOM 783 C CA . LEU A 1 100 ? -7.615 -17.461 4.198 1.00 40.00 100 LEU A CA 1
ATOM 784 C C . LEU A 1 100 ? -8.999 -16.851 4.448 1.00 40.00 100 LEU A C 1
ATOM 786 O O . LEU A 1 100 ? -9.077 -15.735 4.968 1.00 40.00 100 LEU A O 1
ATOM 790 N N . PRO A 1 101 ? -10.103 -17.534 4.094 1.00 43.03 101 PRO A N 1
ATOM 791 C CA . PRO A 1 101 ? -11.416 -17.064 4.496 1.00 43.03 101 PRO A CA 1
ATOM 792 C C . PRO A 1 101 ? -11.401 -16.908 6.019 1.00 43.03 101 PRO A C 1
ATOM 794 O O . PRO A 1 101 ? -10.923 -17.796 6.725 1.00 43.03 101 PRO A O 1
ATOM 797 N N . LEU A 1 102 ? -11.922 -15.792 6.539 1.00 47.56 102 LEU A N 1
ATOM 798 C CA . LEU A 1 102 ? -12.034 -15.521 7.982 1.00 47.56 102 LEU A CA 1
ATOM 799 C C . LEU A 1 102 ? -12.650 -16.697 8.773 1.00 47.56 102 LEU A C 1
ATOM 801 O O . LEU A 1 102 ? -12.393 -16.837 9.966 1.00 47.56 102 LEU A O 1
ATOM 805 N N . SER A 1 103 ? -13.391 -17.594 8.108 1.00 44.31 103 SER A N 1
ATOM 806 C CA . SER A 1 103 ? -13.891 -18.846 8.685 1.00 44.31 103 SER A CA 1
ATOM 807 C C . SER A 1 103 ? -12.793 -19.823 9.138 1.00 44.31 103 SER A C 1
ATOM 809 O O . SER A 1 103 ? -13.037 -20.634 10.025 1.00 44.31 103 SER A O 1
ATOM 811 N N . GLN A 1 104 ? -11.587 -19.772 8.563 1.00 43.69 104 GLN A N 1
ATOM 812 C CA . GLN A 1 104 ? -10.456 -20.622 8.956 1.00 43.69 104 GLN A CA 1
ATOM 813 C C . GLN A 1 104 ? -9.604 -19.996 10.070 1.00 43.69 104 GLN A C 1
ATOM 815 O O . GLN A 1 104 ? -9.031 -20.731 10.870 1.00 43.69 104 GLN A O 1
ATOM 820 N N . ALA A 1 105 ? -9.582 -18.663 10.196 1.00 40.88 105 ALA A N 1
ATOM 821 C CA . ALA A 1 105 ? -8.824 -17.970 11.244 1.00 40.88 105 ALA A CA 1
ATOM 822 C C . ALA A 1 105 ? -9.414 -18.177 12.655 1.00 40.88 105 ALA A C 1
ATOM 824 O O . ALA A 1 105 ? -8.673 -18.229 13.633 1.00 40.88 105 ALA A O 1
ATOM 825 N N . ILE A 1 106 ? -10.735 -18.359 12.770 1.00 44.84 106 ILE A N 1
ATOM 826 C CA . ILE A 1 106 ? -11.414 -18.531 14.069 1.00 44.84 106 ILE A CA 1
ATOM 827 C C . ILE A 1 106 ? -11.160 -19.927 14.672 1.00 44.84 106 ILE A C 1
ATOM 829 O O . ILE A 1 106 ? -11.133 -20.079 15.891 1.00 44.84 106 ILE A O 1
ATOM 833 N N . THR A 1 107 ? -10.894 -20.946 13.848 1.00 42.31 107 THR A N 1
ATOM 834 C CA . THR A 1 107 ? -10.747 -22.337 14.327 1.00 42.31 107 THR A CA 1
ATOM 835 C C . THR A 1 107 ? -9.403 -22.592 15.029 1.00 42.31 107 THR A C 1
ATOM 837 O O . THR A 1 107 ? -9.288 -23.517 15.825 1.00 42.31 107 THR A O 1
ATOM 840 N N . LEU A 1 108 ? -8.391 -21.747 14.802 1.00 40.00 108 LEU A N 1
ATOM 841 C CA . LEU A 1 108 ? -7.062 -21.874 15.422 1.00 40.00 108 LEU A CA 1
ATOM 842 C C . LEU A 1 108 ? -6.946 -21.217 16.808 1.00 40.00 108 LEU A C 1
ATOM 844 O O . LEU A 1 108 ? -5.914 -21.363 17.454 1.00 40.00 108 LEU A O 1
ATOM 848 N N . HIS A 1 109 ? -7.984 -20.519 17.286 1.00 39.34 109 HIS A N 1
ATOM 849 C CA . HIS A 1 109 ? -7.995 -19.905 18.622 1.00 39.34 109 HIS A CA 1
ATOM 850 C C . HIS A 1 109 ? -8.880 -20.648 19.641 1.00 39.34 109 HIS A C 1
ATOM 852 O O . HIS A 1 109 ? -9.129 -20.133 20.729 1.00 39.34 109 HIS A O 1
ATOM 858 N N . GLN A 1 110 ? -9.346 -21.859 19.304 1.00 42.97 110 GLN A N 1
ATOM 859 C CA . GLN A 1 110 ? -10.082 -22.753 20.214 1.00 42.97 110 GLN A CA 1
ATOM 860 C C . GLN A 1 110 ? -9.474 -24.164 20.339 1.00 42.97 110 GLN A C 1
ATOM 862 O O . GLN A 1 110 ? -10.193 -25.112 20.653 1.00 42.97 110 GLN A O 1
ATOM 867 N N . MET A 1 111 ? -8.162 -24.317 20.133 1.00 39.50 111 MET A N 1
ATOM 868 C CA . MET A 1 111 ? -7.432 -25.539 20.508 1.00 39.50 111 MET A CA 1
ATOM 869 C C . MET A 1 111 ? -6.374 -25.245 21.562 1.00 39.50 111 MET A C 1
ATOM 871 O O . MET A 1 111 ? -5.674 -24.220 21.407 1.00 39.50 111 MET A O 1
#

Organism: Petrolisthes cinctipes (NCBI:txid88211)

Foldseek 3Di:
DPDVVVVVLVVLVVVLCVVDVVLVVLLVVLVVLADPQVVLVVLQPDDDPDDDPVNVVVNVVSVVSNVVNVVSLVSQLVSLVPDPRPVSVVVSVVVCVPVPPVVVVVVVVPD

pLDDT: mean 78.1, std 17.31, range [39.06, 92.69]

InterPro domains:
  IPR036187 DNA mismatch repair protein MutS, core domain superfamily [SSF48334] (3-91)

Se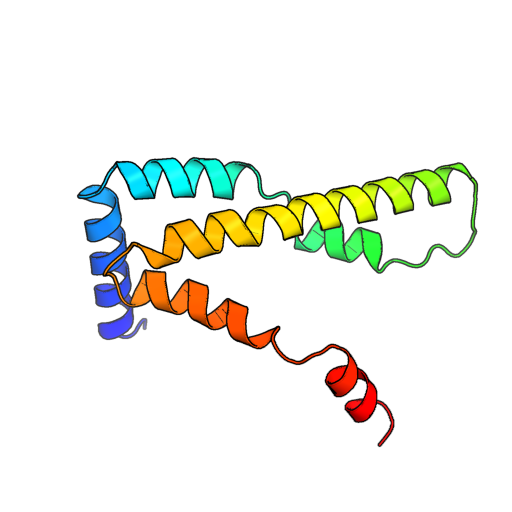condary structure (DSSP, 8-state):
---HHHHHHHHHHHHHHHH-HHHHHHHHHHHTT---HHHHHHHHH---SS--HHHHHHHHHHHHHHHHHHTTHHHHHHHTTS---HHHHHHHHHGGGG-S-HHHHTGGG--

Radius of gyration: 18.77 Å; chains: 1; bounding box: 47×37×47 Å

Sequence (111 aa):
MAEISTINARLDAIQYLAENCEPFYTLQSILGRFPDIDWIISMCVQLPKEDTEQRCEMRLNYVIALKNTLELLDPLANTLETPTNPLLASVRGVSHISSLPLSQAITLHQM